Protein AF-A0A7K3PXB1-F1 (afdb_monomer_lite)

Foldseek 3Di:
DVVVVVVVVVVVVVVVVVVVVVVVCVVCVVVVVLVVQQVVDPPPDHGDQADPVRHGSDDPPDD

Sequence (63 aa):
MSIDTAMDSAVDIDLVIVLVAALWGAATGALLPRAAYRFSAPSGEAWHERCPEGHPVRGWLGR

Secondary structure (DSSP, 8-state):
-HHHHHHHHHHHHHHHHHHHHHHHHHHHHHHHHHHHHHHTSPTTSPP--B-TTS-B---SS--

Radius of gyration: 20.38 Å; chains: 1; bounding box: 43×22×51 Å

Structure (mmCIF, N/CA/C/O backbone):
data_AF-A0A7K3PXB1-F1
#
_entry.id   AF-A0A7K3PXB1-F1
#
loop_
_atom_site.group_PDB
_atom_site.id
_atom_site.type_symbol
_atom_site.label_atom_id
_atom_site.label_alt_id
_atom_site.label_comp_id
_atom_site.label_asym_id
_atom_site.label_entity_id
_atom_site.label_seq_id
_atom_site.pdbx_PDB_ins_code
_atom_site.Cartn_x
_atom_site.Cartn_y
_atom_site.Cartn_z
_atom_site.occupancy
_atom_site.B_iso_or_equiv
_atom_site.auth_seq_id
_atom_site.auth_comp_id
_atom_site.auth_asym_id
_atom_site.auth_atom_id
_atom_site.pdbx_PDB_model_num
ATOM 1 N N . MET A 1 1 ? 27.235 -7.959 -32.537 1.00 58.00 1 MET A N 1
ATOM 2 C CA . MET A 1 1 ? 27.986 -7.664 -31.296 1.00 58.00 1 MET A CA 1
ATOM 3 C C . MET A 1 1 ? 27.543 -6.367 -30.626 1.00 58.00 1 MET A C 1
ATOM 5 O O . MET A 1 1 ? 27.275 -6.421 -29.443 1.00 58.00 1 MET A O 1
ATOM 9 N N . SER A 1 2 ? 27.416 -5.223 -31.319 1.00 68.56 2 SER A N 1
ATOM 10 C CA . SER A 1 2 ? 26.963 -3.974 -30.659 1.00 68.56 2 SER A CA 1
ATOM 11 C C . SER A 1 2 ? 25.440 -3.839 -30.496 1.00 68.56 2 SER A C 1
ATOM 13 O O . SER A 1 2 ? 24.996 -3.126 -29.603 1.00 68.56 2 SER A O 1
ATOM 15 N N . ILE A 1 3 ? 24.644 -4.480 -31.359 1.00 69.50 3 ILE A N 1
ATOM 16 C CA . ILE A 1 3 ? 23.171 -4.392 -31.315 1.00 69.50 3 ILE A CA 1
ATOM 17 C C . ILE A 1 3 ? 22.604 -5.350 -30.258 1.00 69.50 3 ILE A C 1
ATOM 19 O O . ILE A 1 3 ? 21.677 -4.993 -29.539 1.00 69.50 3 ILE A O 1
ATOM 23 N N . ASP A 1 4 ? 23.213 -6.526 -30.112 1.00 76.38 4 ASP A N 1
ATOM 24 C CA . ASP A 1 4 ? 22.756 -7.586 -29.206 1.00 76.38 4 ASP A CA 1
ATOM 25 C C . ASP A 1 4 ? 22.858 -7.151 -27.733 1.00 76.38 4 ASP A C 1
ATOM 27 O O . 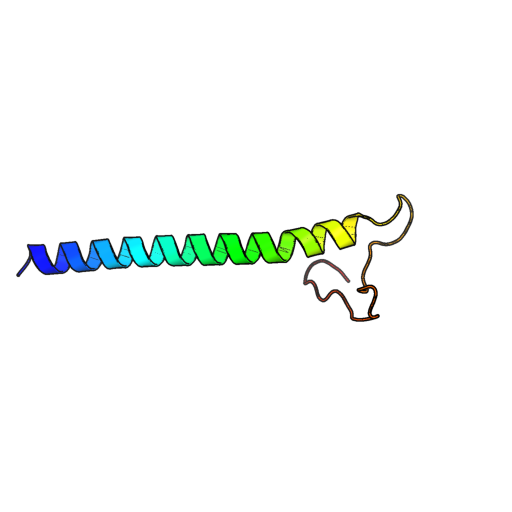ASP A 1 4 ? 21.906 -7.295 -26.978 1.00 76.38 4 ASP A O 1
ATOM 31 N N . THR A 1 5 ? 23.963 -6.502 -27.343 1.00 77.62 5 THR A N 1
ATOM 32 C CA . THR A 1 5 ? 24.156 -5.966 -25.981 1.00 77.62 5 THR A CA 1
ATOM 33 C C . THR A 1 5 ? 23.203 -4.813 -25.651 1.00 77.62 5 THR A C 1
ATOM 35 O O . THR A 1 5 ? 22.768 -4.680 -24.507 1.00 77.62 5 THR A O 1
ATOM 38 N N . ALA A 1 6 ? 22.861 -3.973 -26.635 1.00 72.19 6 ALA A N 1
ATOM 39 C CA . ALA A 1 6 ? 21.910 -2.879 -26.440 1.00 72.19 6 ALA A CA 1
ATOM 40 C C . ALA A 1 6 ? 20.474 -3.399 -26.261 1.00 72.19 6 ALA A C 1
ATOM 42 O O . ALA A 1 6 ? 19.729 -2.855 -25.449 1.00 72.19 6 ALA A O 1
ATOM 43 N N . MET A 1 7 ? 20.110 -4.465 -26.983 1.00 73.50 7 MET A N 1
ATOM 44 C CA . MET A 1 7 ? 18.824 -5.148 -26.829 1.00 73.50 7 MET A CA 1
ATOM 45 C C . MET A 1 7 ? 18.717 -5.841 -25.462 1.00 7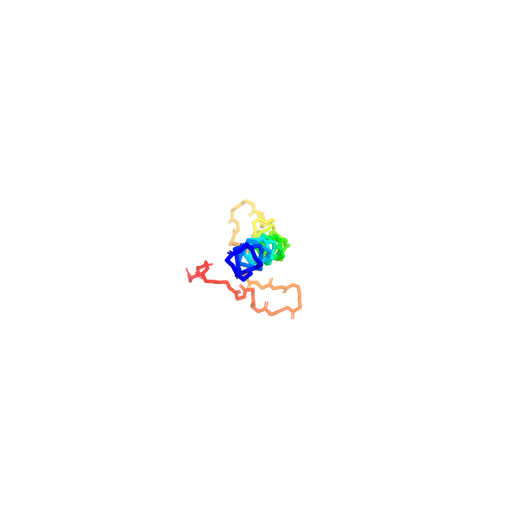3.50 7 MET A C 1
ATOM 47 O O . MET A 1 7 ? 17.710 -5.657 -24.787 1.00 73.50 7 MET A O 1
ATOM 51 N N . ASP A 1 8 ? 19.761 -6.558 -25.027 1.00 81.06 8 ASP A N 1
ATOM 52 C CA . ASP A 1 8 ? 19.820 -7.195 -23.697 1.00 81.06 8 ASP A CA 1
ATOM 53 C C . ASP A 1 8 ? 19.628 -6.159 -22.579 1.00 81.06 8 ASP A C 1
ATOM 55 O O . ASP A 1 8 ? 18.759 -6.307 -21.727 1.00 81.06 8 ASP A O 1
ATOM 59 N N . SER A 1 9 ? 20.347 -5.032 -22.665 1.00 80.56 9 SER A N 1
ATOM 60 C CA . SER A 1 9 ? 20.251 -3.943 -21.681 1.00 80.56 9 SER A CA 1
ATOM 61 C C . SER A 1 9 ? 18.857 -3.304 -21.635 1.00 80.56 9 SER A C 1
ATOM 63 O O . SER A 1 9 ? 18.411 -2.867 -20.577 1.00 80.56 9 SER A O 1
ATOM 65 N N . ALA A 1 10 ? 18.168 -3.211 -22.777 1.00 76.25 10 ALA A N 1
ATOM 66 C CA . ALA A 1 10 ? 16.807 -2.684 -22.838 1.00 76.25 10 ALA A CA 1
ATOM 67 C C . ALA A 1 10 ? 15.802 -3.658 -22.204 1.00 76.25 10 ALA A C 1
ATOM 69 O O . ALA A 1 10 ? 15.003 -3.236 -21.371 1.00 76.25 10 ALA A O 1
ATOM 70 N N . VAL A 1 11 ? 15.907 -4.955 -22.519 1.00 82.12 11 VAL A N 1
ATOM 71 C CA . VAL A 1 11 ? 15.081 -6.012 -21.910 1.00 82.12 11 VAL A CA 1
ATOM 72 C C . VAL A 1 11 ? 15.307 -6.082 -20.396 1.00 82.12 11 VAL A C 1
ATOM 74 O O . VAL A 1 11 ? 14.346 -6.234 -19.640 1.00 82.12 11 VAL A O 1
ATOM 77 N N . ASP A 1 12 ? 16.546 -5.897 -19.934 1.00 90.75 12 ASP A N 1
ATOM 78 C CA . ASP A 1 12 ? 16.871 -5.811 -18.509 1.00 90.75 12 ASP A CA 1
ATOM 79 C C . ASP A 1 12 ? 16.217 -4.593 -17.842 1.00 90.75 12 ASP A C 1
ATOM 81 O O . ASP A 1 12 ? 15.627 -4.720 -16.768 1.00 90.75 12 ASP A O 1
ATOM 85 N N . ILE A 1 13 ? 16.279 -3.411 -18.468 1.00 92.75 13 ILE A N 1
ATOM 86 C CA . ILE A 1 13 ? 15.627 -2.199 -17.946 1.00 92.75 13 ILE A CA 1
ATOM 87 C C . ILE A 1 13 ? 14.107 -2.387 -17.881 1.00 92.75 13 ILE A C 1
ATOM 89 O O . ILE A 1 13 ? 13.501 -2.049 -16.862 1.00 92.75 13 ILE A O 1
ATOM 93 N N . ASP A 1 14 ? 13.494 -2.961 -18.916 1.00 94.00 14 ASP A N 1
ATOM 94 C CA . ASP A 1 14 ? 12.062 -3.265 -18.933 1.00 94.00 14 ASP A CA 1
ATOM 95 C C . ASP A 1 14 ? 11.691 -4.227 -17.798 1.00 94.00 14 ASP A C 1
ATOM 97 O O . ASP A 1 14 ? 10.735 -3.981 -17.056 1.00 94.00 14 ASP A O 1
ATOM 101 N N . LEU A 1 15 ? 12.483 -5.285 -17.594 1.00 94.69 15 LEU A N 1
ATOM 102 C CA . LEU A 1 15 ? 12.278 -6.230 -16.501 1.00 94.69 15 LEU A CA 1
ATOM 103 C C . LEU A 1 15 ? 12.405 -5.546 -15.134 1.00 94.69 15 LEU A C 1
ATOM 105 O O . LEU A 1 15 ? 11.568 -5.769 -14.259 1.00 94.69 15 LEU A O 1
ATOM 109 N N . VAL A 1 16 ? 13.406 -4.683 -14.947 1.00 95.19 16 VAL A N 1
ATOM 110 C CA . VAL A 1 16 ? 13.583 -3.907 -13.711 1.00 95.19 16 VAL A CA 1
ATOM 111 C C . VAL A 1 16 ? 12.373 -3.010 -13.459 1.00 95.19 16 VAL A C 1
ATOM 113 O O . VAL A 1 16 ? 11.858 -2.989 -12.340 1.00 95.19 16 VAL A O 1
ATOM 116 N N . ILE A 1 17 ? 11.874 -2.307 -14.478 1.00 96.06 17 ILE A N 1
ATOM 117 C CA . ILE A 1 17 ? 10.689 -1.448 -14.353 1.00 96.06 17 ILE A CA 1
ATOM 118 C C . ILE A 1 17 ? 9.459 -2.279 -13.981 1.00 96.06 17 ILE A C 1
ATOM 120 O O . ILE A 1 17 ? 8.732 -1.908 -13.056 1.00 96.06 17 ILE A O 1
ATOM 124 N N . VAL A 1 18 ? 9.238 -3.418 -14.645 1.00 96.69 18 VAL A N 1
ATOM 125 C CA . VAL A 1 18 ? 8.122 -4.328 -14.343 1.00 96.69 18 VAL A CA 1
ATOM 126 C C . VAL A 1 18 ? 8.217 -4.852 -12.912 1.00 96.69 18 VAL A C 1
ATOM 128 O O . VAL A 1 18 ? 7.217 -4.847 -12.195 1.00 96.69 18 VAL A O 1
ATOM 131 N N . LEU A 1 19 ? 9.408 -5.253 -12.460 1.00 96.81 19 LEU A N 1
ATOM 132 C CA . LEU A 1 19 ? 9.626 -5.716 -11.090 1.00 96.81 19 LEU A CA 1
ATOM 133 C C . LEU A 1 19 ? 9.349 -4.609 -10.072 1.00 96.81 19 LEU A C 1
ATOM 135 O O . LEU A 1 19 ? 8.641 -4.848 -9.097 1.00 96.81 19 LEU A O 1
ATOM 139 N N . VAL A 1 20 ? 9.844 -3.392 -10.300 1.00 97.06 20 VAL A N 1
ATOM 140 C CA . VAL A 1 20 ? 9.581 -2.247 -9.415 1.00 97.06 20 VAL A CA 1
ATOM 141 C C . VAL A 1 20 ? 8.089 -1.926 -9.372 1.00 97.06 20 VAL A C 1
ATOM 143 O O . VAL A 1 20 ? 7.541 -1.745 -8.285 1.00 97.06 20 VAL A O 1
ATOM 146 N N . ALA A 1 21 ? 7.408 -1.909 -10.518 1.00 96.25 21 ALA A N 1
ATOM 147 C CA . ALA A 1 21 ? 5.970 -1.669 -10.589 1.00 96.25 21 ALA A CA 1
ATOM 148 C C . ALA A 1 21 ? 5.170 -2.758 -9.858 1.00 96.25 21 ALA A C 1
ATOM 150 O O . ALA A 1 21 ? 4.262 -2.442 -9.088 1.00 96.25 21 ALA A O 1
ATOM 151 N N . ALA A 1 22 ? 5.532 -4.031 -10.040 1.00 96.75 22 ALA A N 1
ATOM 152 C CA . ALA A 1 22 ? 4.892 -5.157 -9.368 1.00 96.75 22 ALA A CA 1
ATOM 153 C C . ALA A 1 22 ? 5.112 -5.114 -7.850 1.00 96.75 22 ALA A C 1
ATOM 155 O O . ALA A 1 22 ? 4.161 -5.276 -7.085 1.00 96.75 22 ALA A O 1
ATOM 156 N N . LEU A 1 23 ? 6.340 -4.836 -7.402 1.00 95.50 23 LEU A N 1
ATOM 157 C CA . LEU A 1 23 ? 6.664 -4.677 -5.985 1.00 95.50 23 LEU A CA 1
ATOM 158 C C . LEU A 1 23 ? 5.924 -3.486 -5.376 1.00 95.50 23 LEU A C 1
ATOM 160 O O . LEU A 1 23 ? 5.391 -3.600 -4.274 1.00 95.50 23 LEU A O 1
ATOM 164 N N . TRP A 1 24 ? 5.839 -2.365 -6.094 1.00 94.88 24 TRP A N 1
ATOM 165 C CA . TRP A 1 24 ? 5.092 -1.192 -5.649 1.00 94.88 24 TRP A CA 1
ATOM 166 C C . TRP A 1 24 ? 3.590 -1.475 -5.555 1.00 94.88 24 TRP A C 1
ATOM 168 O O . TRP A 1 24 ? 2.958 -1.141 -4.551 1.00 94.88 24 TRP A O 1
ATOM 178 N N . GLY A 1 25 ? 3.012 -2.148 -6.551 1.00 94.38 25 GLY A N 1
ATOM 179 C CA . GLY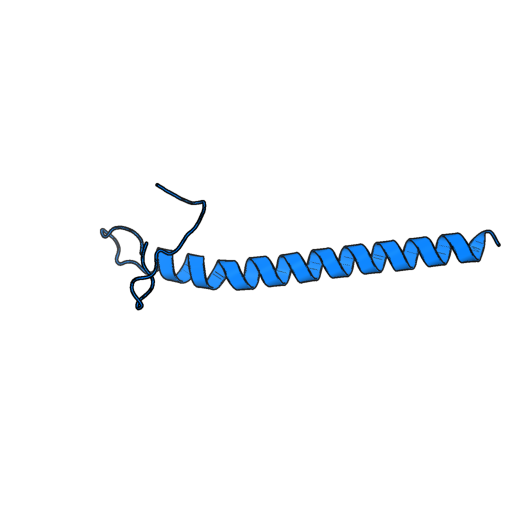 A 1 25 ? 1.617 -2.588 -6.538 1.00 94.38 25 GLY A CA 1
ATOM 180 C C . GLY A 1 25 ? 1.323 -3.556 -5.390 1.00 94.38 25 GLY A C 1
ATOM 181 O O . GLY A 1 25 ? 0.351 -3.377 -4.661 1.00 94.38 25 GLY A O 1
ATOM 182 N N . ALA A 1 26 ? 2.197 -4.535 -5.160 1.00 91.62 26 ALA A N 1
ATOM 183 C CA . ALA A 1 26 ? 2.071 -5.471 -4.046 1.00 91.62 26 ALA A CA 1
ATOM 184 C C . ALA A 1 26 ? 2.204 -4.768 -2.687 1.00 91.62 26 ALA A C 1
ATOM 186 O O . ALA A 1 26 ? 1.413 -5.018 -1.778 1.00 91.62 26 ALA A O 1
ATOM 187 N N . ALA A 1 27 ? 3.165 -3.851 -2.548 1.00 89.25 27 ALA A N 1
ATOM 188 C CA . ALA A 1 27 ? 3.373 -3.086 -1.325 1.00 89.25 27 ALA A CA 1
ATOM 189 C C . ALA A 1 27 ? 2.173 -2.184 -1.016 1.00 89.25 27 ALA A C 1
ATOM 191 O O . ALA A 1 27 ? 1.646 -2.216 0.095 1.00 89.25 27 ALA A O 1
ATOM 192 N N . THR A 1 28 ? 1.701 -1.415 -1.999 1.00 89.56 28 THR A N 1
ATOM 193 C CA . THR A 1 28 ? 0.514 -0.560 -1.853 1.00 89.56 28 THR A CA 1
ATOM 194 C C . THR A 1 28 ? -0.744 -1.387 -1.589 1.00 89.56 28 THR A C 1
ATOM 196 O O . THR A 1 28 ? -1.476 -1.073 -0.654 1.00 89.56 28 THR A O 1
ATOM 199 N N . GLY A 1 29 ? -0.952 -2.491 -2.309 1.00 86.81 29 GLY A N 1
ATOM 200 C CA . GLY A 1 29 ? -2.059 -3.425 -2.091 1.00 86.81 29 GLY A CA 1
ATOM 201 C C . GLY A 1 29 ? -2.040 -4.104 -0.719 1.00 86.81 29 GLY A C 1
ATOM 202 O O . GLY A 1 29 ? -3.098 -4.351 -0.153 1.00 86.81 29 GLY A O 1
ATOM 203 N N . ALA A 1 30 ? -0.865 -4.354 -0.138 1.00 84.25 30 ALA A N 1
ATOM 204 C CA . ALA A 1 30 ? -0.740 -4.885 1.220 1.00 84.25 30 ALA A CA 1
ATOM 205 C C . ALA A 1 30 ? -0.895 -3.802 2.306 1.00 84.25 30 ALA A C 1
ATOM 207 O O . ALA A 1 30 ? -1.418 -4.067 3.391 1.00 84.25 30 ALA A O 1
ATOM 208 N N . LEU A 1 31 ? -0.451 -2.571 2.034 1.00 79.94 31 LEU A N 1
ATOM 209 C CA . LEU A 1 31 ? -0.541 -1.444 2.968 1.00 79.94 31 LEU A CA 1
ATOM 210 C C . LEU A 1 31 ? -1.946 -0.832 3.026 1.00 79.94 31 LEU A C 1
ATOM 212 O O . LEU A 1 31 ? -2.353 -0.359 4.088 1.00 79.94 31 LEU A O 1
ATOM 216 N N . LEU A 1 32 ? -2.702 -0.860 1.926 1.00 81.88 32 LEU A N 1
ATOM 217 C CA . LEU A 1 32 ? -4.016 -0.223 1.828 1.00 81.88 32 LEU A CA 1
ATOM 218 C C . LEU A 1 32 ? -5.072 -0.844 2.771 1.00 81.88 32 LEU A C 1
ATOM 220 O O . LEU A 1 32 ? -5.694 -0.080 3.509 1.00 81.88 32 LEU A O 1
ATOM 224 N N . PRO A 1 33 ? -5.238 -2.183 2.868 1.00 77.62 33 PRO A N 1
ATOM 225 C CA . PRO A 1 33 ? -6.142 -2.805 3.840 1.00 77.62 33 PRO A CA 1
ATOM 226 C C . PRO A 1 33 ? -5.757 -2.480 5.284 1.00 77.62 33 PRO A C 1
ATOM 228 O O . PRO A 1 33 ? -6.619 -2.264 6.132 1.00 77.62 33 PRO A O 1
ATOM 231 N N . ARG A 1 34 ? -4.449 -2.397 5.564 1.00 73.19 34 ARG A N 1
ATOM 232 C CA . ARG A 1 34 ? -3.925 -2.065 6.893 1.00 73.19 34 ARG A CA 1
ATOM 233 C C . ARG A 1 34 ? -4.257 -0.626 7.286 1.00 73.19 34 ARG A C 1
ATOM 235 O O . ARG A 1 34 ? -4.666 -0.383 8.419 1.00 73.19 34 ARG A O 1
ATOM 242 N N . ALA A 1 35 ? -4.087 0.316 6.360 1.00 78.88 35 ALA A N 1
ATOM 243 C CA . ALA A 1 35 ? -4.448 1.714 6.568 1.00 78.88 35 ALA A CA 1
ATOM 244 C C . ALA A 1 35 ? -5.967 1.879 6.716 1.00 78.88 35 ALA A C 1
ATOM 246 O O . ALA A 1 35 ? -6.415 2.523 7.660 1.00 78.88 35 ALA A O 1
ATOM 247 N N . ALA A 1 36 ? -6.754 1.238 5.847 1.00 83.62 36 ALA A N 1
ATOM 248 C CA . ALA A 1 36 ? -8.213 1.268 5.909 1.00 83.62 36 ALA A CA 1
ATOM 249 C C . ALA A 1 36 ? -8.743 0.748 7.253 1.00 83.62 36 ALA A C 1
ATOM 251 O O . ALA A 1 36 ? -9.592 1.392 7.860 1.00 83.62 36 ALA A O 1
ATOM 252 N N . TYR A 1 37 ? -8.185 -0.358 7.758 1.00 80.50 37 TYR A N 1
ATOM 253 C CA . TYR A 1 37 ? -8.534 -0.885 9.077 1.00 80.50 37 TYR A CA 1
ATOM 254 C C . TYR A 1 37 ? -8.163 0.078 10.213 1.00 80.50 37 TYR A C 1
ATOM 256 O O . TYR A 1 37 ? -8.937 0.276 11.141 1.00 80.50 37 TYR A O 1
ATOM 264 N N . ARG A 1 38 ? -6.994 0.726 10.153 1.00 77.31 38 ARG A N 1
ATOM 265 C CA . ARG A 1 38 ? -6.596 1.695 11.185 1.00 77.31 38 ARG A CA 1
ATOM 266 C C . ARG A 1 38 ? -7.521 2.916 11.222 1.00 77.31 38 ARG A C 1
ATOM 268 O O . ARG A 1 38 ? -7.843 3.396 12.308 1.00 77.31 38 ARG A O 1
ATOM 275 N N . PHE A 1 39 ? -7.941 3.391 10.049 1.00 77.88 39 PHE A N 1
ATOM 276 C CA . PHE A 1 39 ? -8.806 4.561 9.889 1.00 77.88 39 PHE A CA 1
ATOM 277 C C . PHE A 1 39 ? -10.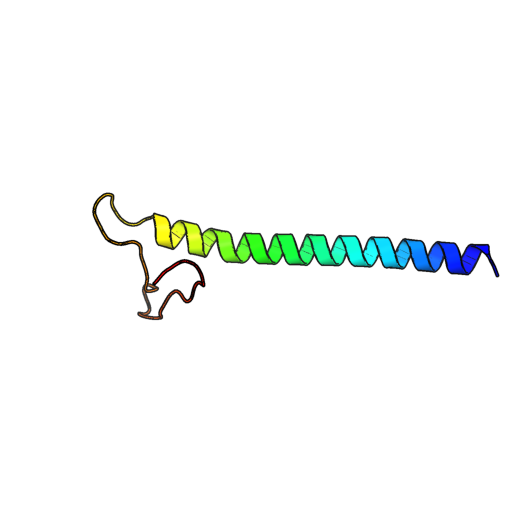303 4.267 10.009 1.00 77.88 39 PHE A C 1
ATOM 279 O O . PHE A 1 39 ? -11.084 5.210 10.069 1.00 77.88 39 PHE A O 1
ATOM 286 N N . SER A 1 40 ? -10.725 3.002 10.086 1.00 83.19 40 SER A N 1
ATOM 287 C CA . SER A 1 40 ? -12.130 2.653 10.332 1.00 83.19 40 SER A CA 1
ATOM 288 C C . SER A 1 40 ? -12.560 2.832 11.793 1.00 83.19 40 SER A C 1
ATOM 290 O O . SER A 1 40 ? -13.681 2.461 12.135 1.00 83.19 40 SER A O 1
ATOM 292 N N . ALA A 1 41 ? -11.684 3.359 12.657 1.00 82.06 41 ALA A N 1
ATOM 293 C CA . ALA A 1 41 ? -12.026 3.674 14.038 1.00 82.06 41 ALA A CA 1
ATOM 294 C C . ALA A 1 41 ? -13.138 4.744 14.084 1.00 82.06 41 ALA A C 1
ATOM 296 O O . ALA A 1 41 ? -13.076 5.713 13.317 1.00 82.06 41 ALA A O 1
ATOM 297 N N . PRO A 1 42 ? -14.145 4.598 14.965 1.00 78.38 42 PRO A N 1
ATOM 298 C CA . PRO A 1 42 ? -15.178 5.607 15.156 1.00 78.38 42 PRO A CA 1
ATOM 299 C C . PRO A 1 42 ? -14.590 6.998 15.426 1.00 78.38 42 PRO A C 1
ATOM 301 O O . PRO A 1 42 ? -13.583 7.160 16.120 1.00 78.38 42 PRO A O 1
ATOM 304 N N . SER A 1 43 ? -15.226 8.033 14.875 1.00 75.81 43 SER A N 1
ATOM 305 C CA . SER A 1 43 ? -14.784 9.415 15.058 1.00 75.81 43 SER A CA 1
ATOM 306 C C . SER A 1 43 ? -14.803 9.796 16.541 1.00 75.81 43 SER A C 1
ATOM 308 O O . SER A 1 43 ? -15.869 9.809 17.155 1.00 75.81 43 SER A O 1
ATOM 310 N N . GLY A 1 44 ? -13.638 10.140 17.094 1.00 77.56 44 GLY A N 1
ATOM 311 C CA . GLY A 1 44 ? -13.471 10.479 18.513 1.00 77.56 44 GLY A CA 1
ATOM 312 C C . GLY A 1 44 ? -12.745 9.412 19.335 1.00 77.56 44 GLY A C 1
ATOM 313 O O . GLY A 1 44 ? -12.367 9.687 20.471 1.00 77.56 44 GLY A O 1
ATOM 314 N N . GLU A 1 45 ? -12.486 8.236 18.762 1.00 77.19 45 GLU A N 1
ATOM 315 C CA . GLU A 1 45 ? -11.693 7.172 19.380 1.00 77.19 45 GLU A CA 1
ATOM 316 C C . GLU A 1 45 ? -10.278 7.119 18.786 1.00 77.19 45 GLU A C 1
ATOM 318 O O . GLU A 1 45 ? -10.015 7.589 17.675 1.00 77.19 45 GLU A O 1
ATOM 323 N N . ALA A 1 46 ? -9.334 6.559 19.546 1.00 76.69 46 ALA A N 1
ATOM 324 C CA . ALA A 1 46 ? -7.983 6.334 19.048 1.00 76.69 46 ALA A CA 1
ATOM 325 C C . ALA A 1 46 ? -8.005 5.331 17.882 1.00 76.69 46 ALA A C 1
ATOM 327 O O . ALA A 1 46 ? -8.767 4.363 17.889 1.00 76.69 46 ALA A O 1
ATOM 328 N N . TRP A 1 47 ? -7.149 5.552 16.883 1.00 76.31 47 TRP A N 1
ATOM 329 C CA . TRP A 1 47 ? -7.039 4.668 15.722 1.00 76.31 47 TRP A CA 1
ATOM 330 C C . TRP A 1 47 ? -6.723 3.222 16.121 1.00 76.31 47 TRP A C 1
ATOM 332 O O . TRP A 1 47 ? -6.038 2.980 17.114 1.00 76.31 47 TRP A O 1
ATOM 342 N N . HIS A 1 48 ? -7.160 2.245 15.319 1.00 76.25 48 HIS A N 1
ATOM 343 C CA . HIS A 1 48 ? -6.917 0.838 15.641 1.00 76.25 48 HIS A CA 1
ATOM 344 C C . HIS A 1 48 ? -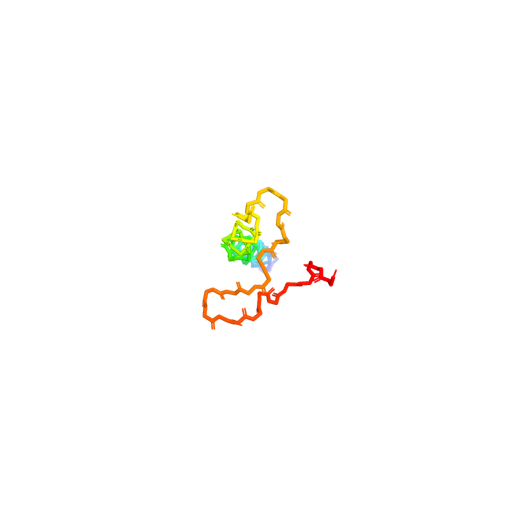5.420 0.490 15.557 1.00 76.25 48 HIS A C 1
ATOM 346 O O . HIS A 1 48 ? -4.831 0.400 14.479 1.00 76.25 48 HIS A O 1
ATOM 352 N N . GLU A 1 49 ? -4.801 0.264 16.717 1.00 76.12 49 GLU A N 1
ATOM 353 C CA . GLU A 1 49 ? -3.390 -0.140 16.845 1.00 76.12 49 GLU A CA 1
ATOM 354 C C . GLU A 1 49 ? -3.201 -1.652 16.973 1.00 76.12 49 GLU A C 1
ATOM 356 O O . GLU A 1 49 ? -2.078 -2.153 16.910 1.00 76.12 49 GLU A O 1
ATOM 361 N N . ARG A 1 50 ? -4.291 -2.396 17.171 1.00 71.56 50 ARG A N 1
ATOM 362 C CA . ARG A 1 50 ? -4.288 -3.846 17.359 1.00 71.56 50 ARG A CA 1
ATOM 363 C C . ARG A 1 50 ? -5.238 -4.495 16.362 1.00 71.56 50 ARG A C 1
ATOM 365 O O . ARG A 1 50 ? -6.332 -3.996 16.131 1.00 71.56 50 ARG A O 1
ATOM 372 N N . CYS A 1 51 ? -4.784 -5.586 15.758 1.00 72.81 51 CYS A N 1
ATOM 373 C CA . CYS A 1 51 ? -5.602 -6.488 14.954 1.00 72.81 51 CYS A CA 1
ATOM 374 C C . CYS A 1 51 ? -6.665 -7.152 15.859 1.00 72.81 51 CYS A C 1
ATOM 376 O O . CYS A 1 51 ? -6.402 -7.274 17.059 1.00 72.81 51 CYS A O 1
ATOM 378 N N . PRO A 1 52 ? -7.818 -7.624 15.340 1.00 72.81 52 PRO A N 1
ATOM 379 C CA . PRO A 1 52 ? -8.790 -8.415 16.111 1.00 72.81 52 PRO A CA 1
ATOM 380 C C . PRO A 1 52 ? -8.174 -9.593 16.889 1.00 72.81 52 PRO A C 1
ATOM 382 O O . PRO A 1 52 ? -8.635 -9.904 17.979 1.00 72.81 52 PRO A O 1
ATOM 385 N N . GLU A 1 53 ? -7.073 -10.170 16.395 1.00 76.62 53 GLU A N 1
ATOM 386 C CA . GLU A 1 53 ? -6.286 -11.221 17.071 1.00 76.62 53 GLU A CA 1
ATOM 387 C C . GLU A 1 53 ? -5.373 -10.701 18.209 1.00 76.62 53 GLU A C 1
ATOM 389 O O . GLU A 1 53 ? -4.529 -11.422 18.730 1.00 76.62 53 GLU A O 1
ATOM 394 N N . GLY A 1 54 ? -5.450 -9.416 18.564 1.00 70.12 54 GLY A N 1
ATOM 395 C CA . GLY A 1 54 ? -4.631 -8.789 19.609 1.00 70.12 54 GLY A CA 1
ATOM 396 C C . GLY A 1 54 ? -3.203 -8.412 19.192 1.00 70.12 54 GLY A C 1
ATOM 397 O O . GLY A 1 54 ? -2.488 -7.774 19.965 1.00 70.12 54 GLY A O 1
ATOM 398 N N . HIS A 1 55 ? -2.776 -8.740 17.969 1.00 75.94 55 HIS A N 1
ATOM 399 C CA . HIS A 1 55 ? -1.439 -8.399 17.478 1.00 75.94 55 HIS A CA 1
ATOM 400 C C . HIS A 1 55 ? -1.281 -6.896 17.208 1.00 75.94 55 HIS A C 1
ATOM 402 O O . HIS A 1 55 ? -2.169 -6.296 16.597 1.00 75.94 55 HIS A O 1
ATOM 408 N N . PRO A 1 56 ? -0.139 -6.278 17.568 1.00 70.94 56 PRO A N 1
ATOM 409 C CA . PRO A 1 56 ? 0.115 -4.886 17.238 1.00 70.94 56 PRO A CA 1
ATOM 410 C C . PRO A 1 56 ? 0.172 -4.721 15.720 1.00 70.94 56 PRO A C 1
ATOM 412 O O . PRO A 1 56 ? 0.928 -5.409 15.022 1.00 70.94 56 PRO A O 1
ATOM 415 N N . VAL A 1 57 ? -0.589 -3.763 15.203 1.00 70.81 57 VAL A N 1
ATOM 416 C CA . VAL A 1 57 ? -0.528 -3.307 13.817 1.00 70.81 57 VAL A CA 1
ATOM 417 C C . VAL A 1 57 ? 0.764 -2.498 13.668 1.00 70.81 57 VAL A C 1
ATOM 419 O O . VAL A 1 57 ? 0.758 -1.284 13.530 1.00 70.81 57 VAL A O 1
ATOM 422 N N . ARG A 1 58 ? 1.915 -3.190 13.700 1.00 61.09 58 ARG A N 1
ATOM 423 C CA . ARG A 1 58 ? 3.263 -2.635 13.497 1.00 61.09 58 ARG A CA 1
ATOM 424 C C . ARG A 1 58 ? 3.299 -1.797 12.221 1.00 61.09 58 ARG A 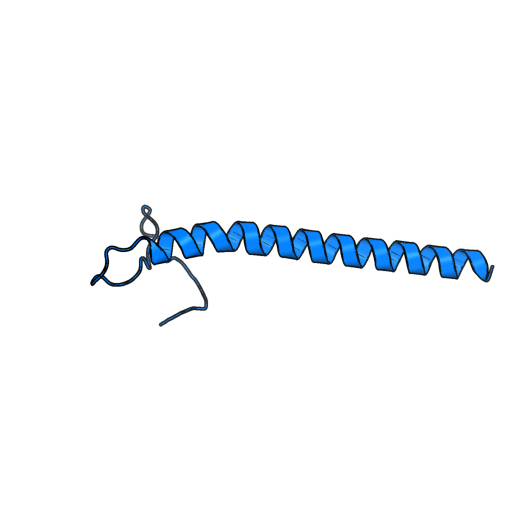C 1
ATOM 426 O O . ARG A 1 58 ? 3.258 -2.340 11.123 1.00 61.09 58 ARG A O 1
ATOM 433 N N . GLY A 1 59 ? 3.322 -0.488 12.366 1.00 57.44 59 GLY A N 1
ATOM 434 C CA . GLY A 1 59 ? 3.461 0.459 11.277 1.00 57.44 59 GLY A CA 1
ATOM 435 C C . GLY A 1 59 ? 4.363 1.570 11.768 1.00 57.44 59 GLY A C 1
ATOM 436 O O . GLY A 1 59 ? 4.226 2.019 12.899 1.00 57.44 59 GLY A O 1
ATOM 437 N N . TRP A 1 60 ? 5.299 1.993 10.926 1.00 54.97 60 TRP A N 1
ATOM 438 C CA . TRP A 1 60 ? 6.188 3.117 11.221 1.00 54.97 60 TRP A CA 1
ATOM 439 C C . TRP A 1 60 ? 5.427 4.457 11.338 1.00 54.97 60 TRP A C 1
ATOM 441 O O . TRP A 1 60 ? 5.965 5.434 11.847 1.00 54.97 60 TRP A O 1
ATOM 451 N N . LEU A 1 61 ? 4.148 4.493 10.936 1.00 52.94 61 LEU A N 1
ATOM 452 C CA . LEU A 1 61 ? 3.223 5.572 11.277 1.00 52.94 61 LEU A CA 1
ATOM 453 C C . LEU A 1 61 ? 2.719 5.425 12.724 1.00 52.94 61 LEU A C 1
ATOM 455 O O . LEU A 1 61 ? 1.677 4.817 12.964 1.00 52.94 61 LEU A O 1
ATOM 459 N N . GLY A 1 62 ? 3.438 6.033 13.664 1.00 43.38 62 GLY A N 1
ATOM 460 C CA . GLY A 1 62 ? 2.876 6.502 14.935 1.00 43.38 62 GLY A CA 1
ATOM 461 C C . GLY A 1 62 ? 3.254 5.690 16.171 1.00 43.38 62 GLY A C 1
ATOM 462 O O . GLY A 1 62 ? 2.824 4.548 16.331 1.00 43.38 62 GLY A O 1
ATOM 463 N N . ARG A 1 63 ? 4.026 6.347 17.041 1.00 42.84 63 ARG A N 1
ATOM 464 C CA . ARG A 1 63 ? 3.825 6.318 18.492 1.00 42.84 63 ARG A CA 1
ATOM 465 C C . ARG A 1 63 ? 2.797 7.388 18.850 1.00 42.84 63 ARG A C 1
ATOM 467 O O . ARG A 1 63 ? 2.716 8.360 18.061 1.00 42.84 63 ARG A O 1
#

pLDDT: mean 78.95, std 12.61, range [42.84, 97.06]

Organism: NCBI:txid285562